Protein AF-A0A821J3P9-F1 (afdb_monomer)

Secondary structure (DSSP, 8-state):
-HHHHHHHHHHTTSSS-HHHHHHHHHHHHHHHHHHHIIIIIS-EE-S--SGGGEEEETTTTEEEE--GGG-EESS-SS----S---HHHHTT--GGGGG----

Structure (mmCIF, N/CA/C/O backbone):
data_AF-A0A821J3P9-F1
#
_entry.id   AF-A0A821J3P9-F1
#
loop_
_atom_site.group_PDB
_atom_site.id
_atom_site.type_symbol
_atom_site.label_atom_id
_atom_site.lab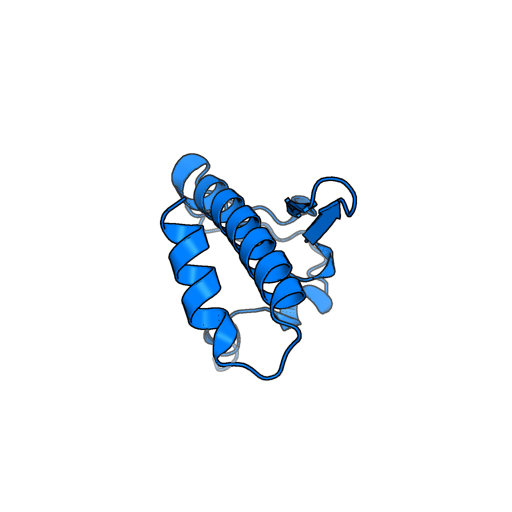el_alt_id
_atom_site.label_comp_id
_atom_site.label_asym_id
_atom_site.label_entity_id
_atom_site.label_seq_id
_atom_site.pdbx_PDB_ins_code
_atom_site.Cartn_x
_atom_site.Cartn_y
_atom_site.Cartn_z
_atom_site.occupancy
_atom_site.B_iso_or_equiv
_atom_site.auth_seq_id
_atom_site.auth_comp_id
_atom_site.auth_asym_id
_atom_site.auth_atom_id
_atom_site.pdbx_PDB_model_num
ATOM 1 N N . GLU A 1 1 ? 8.410 -18.368 -3.476 1.00 50.97 1 GLU A N 1
ATOM 2 C CA . GLU A 1 1 ? 8.652 -18.761 -4.883 1.00 50.97 1 GLU A CA 1
ATOM 3 C C . GLU A 1 1 ? 7.373 -19.110 -5.646 1.00 50.97 1 GLU A C 1
ATOM 5 O O . GLU A 1 1 ? 7.214 -18.630 -6.758 1.00 50.97 1 GLU A O 1
ATOM 10 N N . THR A 1 2 ? 6.415 -19.832 -5.054 1.00 66.50 2 THR A N 1
ATOM 11 C CA . THR A 1 2 ? 5.158 -20.261 -5.710 1.00 66.50 2 THR A CA 1
ATOM 12 C C . THR A 1 2 ? 4.342 -19.128 -6.352 1.00 66.50 2 THR A C 1
ATOM 14 O O . THR A 1 2 ? 3.978 -19.229 -7.516 1.00 66.50 2 THR A O 1
ATOM 17 N N . TYR A 1 3 ? 4.142 -18.008 -5.648 1.00 54.22 3 TYR A N 1
ATOM 18 C CA . TYR A 1 3 ? 3.376 -16.857 -6.157 1.00 54.22 3 TYR A CA 1
ATOM 19 C C . TYR A 1 3 ? 4.051 -16.144 -7.343 1.00 54.22 3 TYR A C 1
ATOM 21 O O . TYR A 1 3 ? 3.391 -15.677 -8.265 1.00 54.22 3 TYR A O 1
ATOM 29 N N . LEU A 1 4 ? 5.388 -16.094 -7.346 1.00 60.41 4 LEU A N 1
ATOM 30 C CA . LEU A 1 4 ? 6.147 -15.533 -8.467 1.00 60.41 4 LEU A CA 1
ATOM 31 C C . LEU A 1 4 ? 6.017 -16.406 -9.716 1.00 60.41 4 LEU A C 1
ATOM 33 O O . LEU A 1 4 ? 5.964 -15.878 -10.822 1.00 60.41 4 LEU A O 1
ATOM 37 N N . ASN A 1 5 ? 5.957 -17.726 -9.546 1.00 68.38 5 ASN A N 1
ATOM 38 C CA . ASN A 1 5 ? 5.770 -18.654 -10.659 1.00 68.38 5 ASN A CA 1
ATOM 39 C C . ASN A 1 5 ? 4.363 -18.535 -11.260 1.00 68.38 5 ASN A C 1
ATOM 41 O O . ASN A 1 5 ? 4.216 -18.548 -12.479 1.00 68.38 5 ASN A O 1
ATOM 45 N N . GLU A 1 6 ? 3.349 -18.347 -10.418 1.00 71.62 6 GLU A N 1
ATOM 46 C CA . GLU A 1 6 ? 1.963 -18.145 -10.846 1.00 71.62 6 GLU A CA 1
ATOM 47 C C . GLU A 1 6 ? 1.789 -16.820 -11.606 1.00 71.62 6 GLU A C 1
ATOM 49 O O . GLU A 1 6 ? 1.270 -16.809 -12.723 1.00 71.62 6 GLU A O 1
ATOM 54 N N . LEU A 1 7 ? 2.343 -15.721 -11.078 1.00 60.59 7 LEU A N 1
ATOM 55 C CA . LEU A 1 7 ? 2.371 -14.425 -11.764 1.00 60.59 7 LEU A CA 1
ATOM 56 C C . LEU A 1 7 ? 3.069 -14.497 -13.126 1.00 60.59 7 LEU A C 1
ATOM 58 O O . LEU A 1 7 ? 2.535 -13.999 -14.113 1.00 60.59 7 LEU A O 1
ATOM 62 N N . LYS A 1 8 ? 4.234 -15.152 -13.200 1.00 66.81 8 LYS A N 1
ATOM 63 C CA . LYS A 1 8 ? 4.961 -15.346 -14.464 1.00 66.81 8 LYS A CA 1
ATOM 64 C C . LYS A 1 8 ? 4.137 -16.115 -15.496 1.00 66.81 8 LYS A C 1
ATOM 66 O O . LYS A 1 8 ? 4.257 -15.822 -16.679 1.00 66.81 8 LYS A O 1
ATOM 71 N N . SER A 1 9 ? 3.318 -17.078 -15.067 1.00 67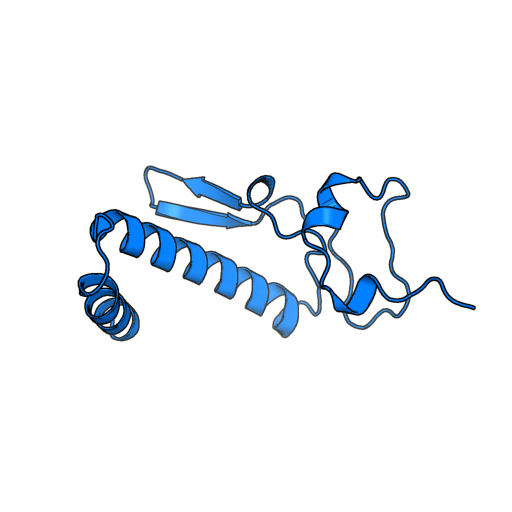.94 9 SER A N 1
ATOM 72 C CA . SER A 1 9 ? 2.475 -17.852 -15.984 1.00 67.94 9 SER A CA 1
ATOM 73 C C . SER A 1 9 ? 1.350 -17.007 -16.593 1.00 67.94 9 SER A C 1
ATOM 75 O O . SER A 1 9 ? 1.152 -17.059 -17.802 1.00 67.94 9 SER A O 1
ATOM 77 N N . ASN A 1 10 ? 0.710 -16.151 -15.789 1.00 63.44 10 ASN A N 1
ATOM 78 C CA . ASN A 1 10 ? -0.425 -15.320 -16.208 1.00 63.44 10 ASN A CA 1
ATOM 79 C C . ASN A 1 10 ? -0.011 -14.112 -17.068 1.00 63.44 10 ASN A C 1
ATOM 81 O O . ASN A 1 10 ? -0.789 -13.627 -17.883 1.00 63.44 10 ASN A O 1
ATOM 85 N N . ILE A 1 11 ? 1.215 -13.612 -16.897 1.00 65.06 11 ILE A N 1
ATOM 86 C CA . ILE A 1 11 ? 1.735 -12.452 -17.640 1.00 65.06 11 ILE A CA 1
ATOM 87 C C . ILE A 1 11 ? 1.987 -12.776 -19.124 1.00 65.06 11 ILE A C 1
ATOM 89 O O . ILE A 1 11 ? 1.791 -11.910 -19.976 1.00 65.06 11 ILE A O 1
ATOM 93 N N . ASN A 1 12 ? 2.342 -14.026 -19.444 1.00 59.97 12 ASN A N 1
ATOM 94 C CA . ASN A 1 12 ? 2.692 -14.458 -20.803 1.00 59.97 12 ASN A CA 1
ATOM 95 C C . ASN A 1 12 ? 1.547 -14.341 -21.830 1.00 59.97 12 ASN A C 1
ATOM 97 O O . ASN A 1 12 ? 1.806 -14.467 -23.025 1.00 59.97 12 ASN A O 1
ATOM 101 N N . GLU A 1 13 ? 0.305 -14.105 -21.399 1.00 62.53 13 GLU A N 1
ATOM 102 C CA . GLU A 1 13 ? -0.860 -13.979 -22.285 1.00 62.53 13 GLU A CA 1
ATOM 103 C C . GLU A 1 13 ? -1.110 -12.547 -22.803 1.00 62.53 13 GLU A C 1
ATOM 105 O O . GLU A 1 13 ? -2.003 -12.335 -23.623 1.00 62.53 13 GLU A O 1
ATOM 110 N N . THR A 1 14 ? -0.337 -11.545 -22.369 1.00 56.50 14 THR A N 1
ATOM 111 C CA . THR A 1 14 ? -0.594 -10.129 -22.701 1.00 56.50 14 THR A CA 1
ATOM 112 C C . THR A 1 14 ? 0.515 -9.500 -23.554 1.00 56.50 14 THR A C 1
ATOM 114 O O . THR A 1 14 ? 1.692 -9.713 -23.312 1.00 56.50 14 THR A O 1
ATOM 117 N N . ASN A 1 15 ? 0.153 -8.677 -24.551 1.00 57.72 15 ASN A N 1
ATOM 118 C CA . ASN A 1 15 ? 1.074 -8.024 -25.511 1.00 57.72 15 ASN A CA 1
ATOM 119 C C . ASN A 1 15 ? 1.977 -6.910 -24.917 1.00 57.72 15 ASN A C 1
ATOM 121 O O . ASN A 1 15 ? 2.557 -6.120 -25.664 1.00 57.72 15 ASN A O 1
ATOM 125 N N . PHE A 1 16 ? 2.071 -6.791 -23.593 1.00 60.78 16 PHE A N 1
ATOM 126 C CA . PHE A 1 16 ? 3.024 -5.892 -22.939 1.00 60.78 16 PHE A CA 1
ATOM 127 C C . PHE A 1 16 ? 4.350 -6.632 -22.742 1.00 60.78 16 PHE A C 1
ATOM 129 O O . PHE A 1 16 ? 4.358 -7.847 -22.591 1.00 60.78 16 PHE A O 1
ATOM 136 N N . ASN A 1 17 ? 5.483 -5.923 -22.713 1.00 67.81 17 ASN A N 1
ATOM 137 C CA . ASN A 1 17 ? 6.764 -6.557 -22.388 1.00 67.81 17 ASN A CA 1
ATOM 138 C C . ASN A 1 17 ? 6.654 -7.256 -21.020 1.00 67.81 17 ASN A C 1
ATOM 140 O O . ASN A 1 17 ? 6.532 -6.588 -19.991 1.00 67.81 17 ASN A O 1
ATOM 144 N N . ASN A 1 18 ? 6.690 -8.593 -21.025 1.00 70.88 18 ASN A N 1
ATOM 145 C CA . ASN A 1 18 ? 6.412 -9.451 -19.866 1.00 70.88 18 ASN A CA 1
ATOM 146 C C . ASN A 1 18 ? 7.267 -9.112 -18.630 1.00 70.88 18 ASN A C 1
ATOM 148 O O . ASN A 1 18 ? 6.826 -9.292 -17.496 1.00 70.88 18 ASN A O 1
ATOM 152 N N . GLU A 1 19 ? 8.471 -8.576 -18.833 1.00 76.06 19 GLU A N 1
ATOM 153 C CA . GLU A 1 19 ? 9.368 -8.154 -17.752 1.00 76.06 19 GLU A CA 1
ATOM 154 C C . GLU A 1 19 ? 8.808 -6.965 -16.957 1.00 76.06 19 GLU A C 1
ATOM 156 O O . GLU A 1 19 ? 8.763 -7.017 -15.729 1.00 76.06 19 GLU A O 1
ATOM 161 N N . HIS A 1 20 ? 8.266 -5.946 -17.631 1.00 81.00 20 HIS A N 1
ATOM 162 C CA . HIS A 1 20 ? 7.690 -4.778 -16.956 1.00 81.00 20 HIS A CA 1
ATOM 163 C C . HIS A 1 20 ? 6.429 -5.121 -16.165 1.00 81.00 20 HIS A C 1
ATOM 165 O O . HIS A 1 20 ? 6.197 -4.580 -15.085 1.00 81.00 20 HIS A O 1
ATOM 171 N N . LEU A 1 21 ? 5.610 -6.046 -16.669 1.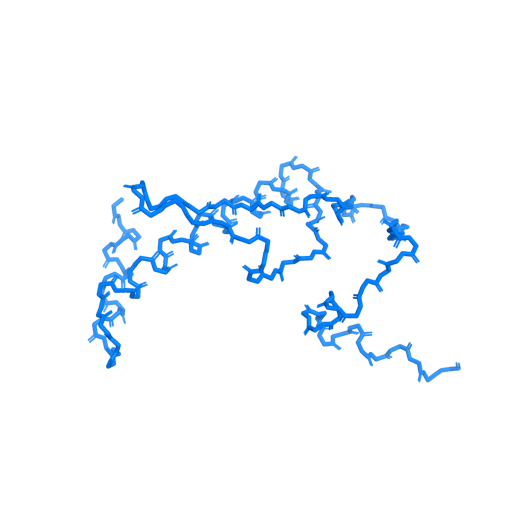00 84.75 21 LEU A N 1
ATOM 172 C CA . LEU A 1 21 ? 4.443 -6.514 -15.925 1.00 84.75 21 LEU A CA 1
ATOM 173 C C . LEU A 1 21 ? 4.842 -7.246 -14.644 1.00 84.75 21 LEU A C 1
ATOM 175 O O . LEU A 1 21 ? 4.172 -7.094 -13.622 1.00 84.75 21 LEU A O 1
ATOM 179 N N . LEU A 1 22 ? 5.941 -8.000 -14.677 1.00 85.12 22 LEU A N 1
ATOM 180 C CA . LEU A 1 22 ? 6.447 -8.693 -13.498 1.00 85.12 22 LEU A CA 1
ATOM 181 C C . LEU A 1 22 ? 6.970 -7.703 -12.450 1.00 85.12 22 LEU A C 1
ATOM 183 O O . LEU A 1 22 ? 6.679 -7.866 -11.265 1.00 85.12 22 LEU A O 1
ATOM 187 N N . GLU A 1 23 ? 7.680 -6.658 -12.878 1.00 87.19 23 GLU A N 1
ATOM 188 C CA . GLU A 1 23 ? 8.142 -5.569 -12.006 1.00 87.19 23 GLU A CA 1
ATOM 189 C C . GLU A 1 23 ? 6.968 -4.841 -11.339 1.00 87.19 23 GLU A C 1
ATOM 191 O O . GLU A 1 23 ? 6.981 -4.607 -10.128 1.00 87.19 23 GLU A O 1
ATOM 196 N N . ILE A 1 24 ? 5.918 -4.535 -12.108 1.00 89.81 24 ILE A N 1
ATOM 197 C CA . ILE A 1 24 ? 4.700 -3.900 -11.591 1.00 89.81 24 ILE A CA 1
ATOM 198 C C . ILE A 1 24 ? 3.985 -4.830 -10.608 1.00 89.81 24 ILE A C 1
ATOM 200 O O . ILE A 1 24 ? 3.604 -4.395 -9.523 1.00 89.81 24 ILE A O 1
ATOM 204 N N . ALA A 1 25 ? 3.815 -6.110 -10.945 1.00 91.31 25 ALA A N 1
ATOM 205 C CA . ALA A 1 25 ? 3.162 -7.078 -10.068 1.00 91.31 25 ALA A CA 1
ATOM 206 C C . ALA A 1 25 ? 3.924 -7.255 -8.743 1.00 91.31 25 ALA A C 1
ATOM 208 O O . ALA A 1 25 ? 3.309 -7.303 -7.675 1.00 91.31 25 ALA A O 1
ATOM 209 N N . TRP A 1 26 ? 5.258 -7.290 -8.800 1.00 90.75 26 TRP A N 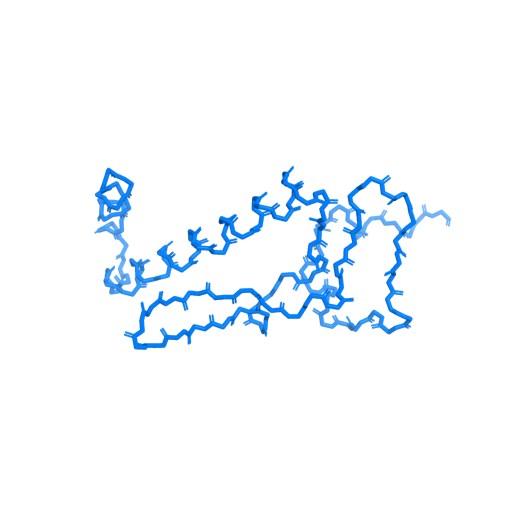1
ATOM 210 C CA . TRP A 1 26 ? 6.120 -7.310 -7.618 1.00 90.75 26 TRP A CA 1
ATOM 211 C C . TRP A 1 26 ? 5.932 -6.060 -6.756 1.00 90.75 26 TRP A C 1
ATOM 213 O O . TRP A 1 26 ? 5.754 -6.150 -5.539 1.00 90.75 26 TRP A O 1
ATOM 223 N N . GLY A 1 27 ? 5.919 -4.890 -7.387 1.00 94.88 27 GLY A N 1
ATOM 224 C CA . GLY A 1 27 ? 5.669 -3.618 -6.727 1.00 94.88 27 GLY A CA 1
ATOM 225 C C . GLY A 1 27 ? 4.315 -3.549 -6.030 1.00 94.88 27 GLY A C 1
ATOM 226 O O . GLY A 1 27 ? 4.233 -3.247 -4.839 1.00 94.88 27 GLY A O 1
ATOM 227 N N . LEU A 1 28 ? 3.248 -3.910 -6.743 1.00 95.31 28 LEU A N 1
ATOM 228 C CA . LEU A 1 28 ? 1.891 -3.959 -6.201 1.00 95.31 28 LEU A CA 1
ATOM 229 C C . LEU A 1 28 ? 1.789 -4.921 -5.019 1.00 95.31 28 LEU A C 1
ATOM 231 O O . LEU A 1 28 ? 1.159 -4.584 -4.021 1.00 95.31 28 LEU A O 1
ATOM 235 N N . GLN A 1 29 ? 2.460 -6.074 -5.076 1.00 95.56 29 GLN A N 1
ATOM 236 C CA . GLN A 1 29 ? 2.499 -7.001 -3.948 1.00 95.56 29 GLN A CA 1
ATOM 237 C C . GLN A 1 29 ? 3.107 -6.355 -2.695 1.00 95.56 29 GLN A C 1
ATOM 239 O O . GLN A 1 29 ? 2.589 -6.555 -1.594 1.00 95.56 29 GLN A O 1
ATOM 244 N N . GLN A 1 30 ? 4.186 -5.582 -2.834 1.00 96.69 30 GLN A N 1
ATOM 245 C CA . GLN A 1 30 ? 4.797 -4.873 -1.706 1.00 96.69 30 GLN A CA 1
ATOM 246 C C . GLN A 1 30 ? 3.845 -3.823 -1.122 1.00 96.69 30 GLN A C 1
ATOM 248 O O . GLN A 1 30 ? 3.659 -3.782 0.094 1.00 96.69 30 GLN A O 1
ATOM 253 N N . ILE A 1 31 ? 3.170 -3.041 -1.971 1.00 97.44 31 ILE A N 1
ATOM 254 C CA . ILE A 1 31 ? 2.182 -2.052 -1.519 1.00 97.44 31 ILE A CA 1
ATOM 255 C C . ILE A 1 31 ? 0.996 -2.729 -0.822 1.00 97.44 31 ILE A C 1
ATOM 257 O O . ILE A 1 31 ? 0.598 -2.289 0.254 1.00 97.44 31 ILE A O 1
ATOM 261 N N . CYS A 1 32 ? 0.480 -3.841 -1.354 1.00 96.81 32 CYS A N 1
ATOM 262 C CA . CYS A 1 32 ? -0.574 -4.617 -0.699 1.00 96.81 32 CYS A CA 1
ATOM 263 C C . CYS A 1 32 ? -0.150 -5.106 0.689 1.00 96.81 32 CYS A C 1
ATOM 265 O O . CYS A 1 32 ? -0.938 -4.997 1.619 1.00 96.81 32 CYS A O 1
ATOM 267 N N . ARG A 1 33 ? 1.093 -5.575 0.865 1.00 97.25 33 ARG A N 1
ATOM 268 C CA . ARG A 1 33 ? 1.601 -5.984 2.188 1.00 97.25 33 ARG A CA 1
ATOM 269 C C . ARG A 1 33 ? 1.622 -4.827 3.183 1.00 97.25 33 ARG A C 1
ATOM 271 O O . ARG A 1 33 ? 1.228 -5.0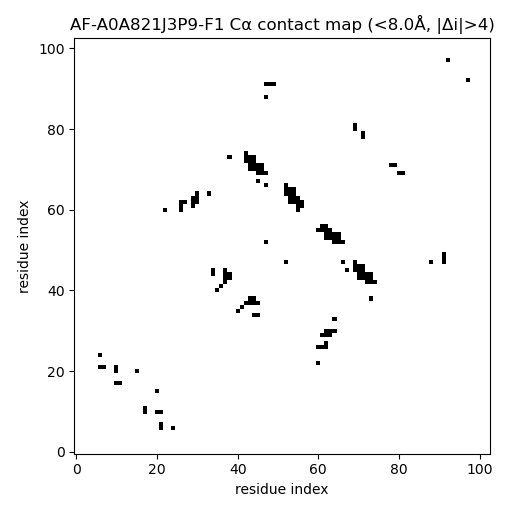17 4.329 1.00 97.25 33 ARG A O 1
ATOM 278 N N . VAL A 1 34 ? 2.048 -3.638 2.753 1.00 97.25 34 VAL A N 1
ATOM 279 C CA . VAL A 1 34 ? 2.017 -2.439 3.607 1.00 97.25 34 VAL A CA 1
ATOM 280 C C . VAL A 1 34 ? 0.579 -2.074 3.981 1.00 97.25 34 VAL A C 1
ATOM 282 O O . VAL A 1 34 ? 0.312 -1.755 5.135 1.00 97.25 34 VAL A O 1
ATOM 285 N N . LEU A 1 35 ? -0.361 -2.156 3.036 1.00 95.62 35 LEU A N 1
ATOM 286 C CA . LEU A 1 35 ? -1.777 -1.890 3.301 1.00 95.62 35 LEU A CA 1
ATOM 287 C C . LEU A 1 35 ? -2.397 -2.910 4.257 1.00 95.62 35 LEU A C 1
ATOM 289 O O . LEU A 1 35 ? -3.119 -2.511 5.164 1.00 95.62 35 LEU A O 1
ATOM 293 N N . THR A 1 36 ? -2.087 -4.198 4.096 1.00 96.69 36 THR A N 1
ATOM 294 C CA . THR A 1 36 ? -2.494 -5.252 5.033 1.00 96.69 36 THR A CA 1
ATOM 295 C C . THR A 1 36 ? -1.968 -4.958 6.432 1.00 96.69 36 THR A C 1
ATOM 297 O O . THR A 1 36 ? -2.750 -4.950 7.372 1.00 96.69 36 THR A O 1
ATOM 300 N N . PHE A 1 37 ? -0.684 -4.620 6.574 1.00 97.06 37 PHE A N 1
ATOM 301 C CA . PHE A 1 37 ? -0.110 -4.232 7.864 1.00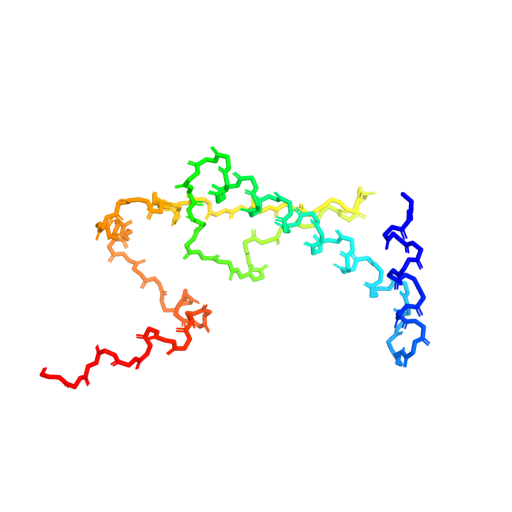 97.06 37 PHE A CA 1
ATOM 302 C C . PHE A 1 37 ? -0.842 -3.028 8.484 1.00 97.06 37 PHE A C 1
ATOM 304 O O . PHE A 1 37 ? -1.244 -3.067 9.645 1.00 97.06 37 PHE A O 1
ATOM 311 N N . LEU A 1 38 ? -1.086 -1.965 7.708 1.00 95.62 38 LEU A N 1
ATOM 312 C CA . LEU A 1 38 ? -1.816 -0.793 8.204 1.00 95.62 38 LEU A CA 1
ATOM 313 C C . LEU A 1 38 ? -3.234 -1.154 8.665 1.00 95.62 38 LEU A C 1
ATOM 315 O O . LEU A 1 38 ? -3.631 -0.788 9.771 1.00 95.62 38 LEU A O 1
ATOM 319 N N . HIS A 1 39 ? -3.987 -1.886 7.845 1.00 93.88 39 HIS A N 1
ATOM 320 C CA . HIS A 1 39 ? -5.385 -2.207 8.121 1.00 93.88 39 HIS A CA 1
ATOM 321 C C . HIS A 1 39 ? -5.538 -3.226 9.254 1.00 93.88 39 HIS A C 1
ATOM 323 O O . HIS A 1 39 ? -6.348 -3.029 10.164 1.00 93.88 39 HIS A O 1
ATOM 329 N N . ASP A 1 40 ? -4.763 -4.305 9.213 1.00 95.88 40 ASP A N 1
ATOM 330 C CA . ASP A 1 40 ? -4.966 -5.459 10.078 1.00 95.88 40 ASP A CA 1
ATOM 331 C C . ASP A 1 40 ? -4.173 -5.335 11.375 1.00 95.88 40 ASP A C 1
ATOM 333 O O . ASP A 1 40 ? -4.750 -5.560 12.443 1.00 95.88 40 ASP A O 1
ATOM 337 N N . ASP A 1 41 ? -2.913 -4.904 11.308 1.00 96.44 41 ASP A N 1
ATOM 338 C CA . ASP A 1 41 ? -2.044 -4.822 12.484 1.00 96.44 41 ASP A CA 1
ATOM 339 C C . ASP A 1 41 ? -2.164 -3.465 13.185 1.00 96.44 41 ASP A C 1
ATOM 341 O O . ASP A 1 41 ? -2.250 -3.406 14.4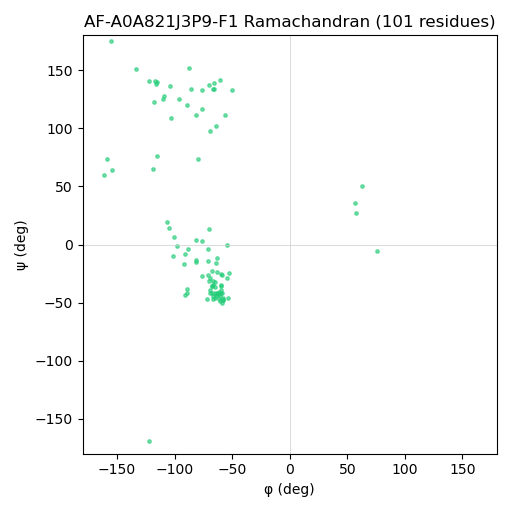12 1.00 96.44 41 ASP A O 1
ATOM 345 N N . CYS A 1 42 ? -2.221 -2.362 12.430 1.00 94.75 42 CYS A N 1
ATOM 346 C CA . CYS A 1 42 ? -2.304 -1.019 13.016 1.00 94.75 42 CYS A CA 1
ATOM 347 C C . CYS A 1 42 ? -3.735 -0.498 13.206 1.00 94.75 42 CYS A C 1
ATOM 349 O O . CYS A 1 42 ? -3.925 0.460 13.952 1.00 94.75 42 CYS A O 1
ATOM 351 N N . LYS A 1 43 ? -4.741 -1.097 12.553 1.00 93.94 43 LYS A N 1
ATOM 352 C CA . LYS A 1 43 ? -6.124 -0.573 12.494 1.00 93.94 43 LYS A CA 1
ATOM 353 C C . LYS A 1 43 ? -6.202 0.854 11.932 1.00 93.94 43 LYS A C 1
ATOM 355 O O . LYS A 1 43 ? -7.038 1.657 12.348 1.00 93.94 43 LYS A O 1
ATOM 360 N N . LEU A 1 44 ? -5.341 1.155 10.964 1.00 92.75 44 LEU A N 1
ATOM 361 C CA . LEU A 1 44 ? -5.198 2.453 10.311 1.00 92.75 44 LEU A CA 1
ATOM 362 C C . LEU A 1 44 ? -5.528 2.348 8.820 1.00 92.75 44 LEU A C 1
ATOM 364 O O . LEU A 1 44 ? -5.119 1.401 8.165 1.00 92.75 44 LEU A O 1
ATOM 368 N N . SER A 1 45 ? -6.204 3.346 8.261 1.00 90.06 45 SER A N 1
ATOM 369 C CA . SER A 1 45 ? -6.419 3.533 6.824 1.00 90.06 45 SER A CA 1
ATOM 370 C C . SER A 1 45 ? -5.502 4.635 6.307 1.00 90.06 45 SER A C 1
ATOM 372 O O . SER A 1 45 ? -5.404 5.681 6.936 1.00 90.06 45 SER A O 1
ATOM 374 N N . HIS A 1 46 ? -4.860 4.442 5.151 1.00 90.38 46 HIS A N 1
ATOM 375 C CA . HIS A 1 46 ? -3.943 5.435 4.565 1.00 90.38 46 HIS A CA 1
ATOM 376 C C . HIS A 1 46 ? -4.632 6.732 4.107 1.00 90.38 46 HIS A C 1
ATOM 378 O O . HIS A 1 46 ? -4.014 7.791 4.071 1.00 90.38 46 HIS A O 1
ATOM 384 N N . GLY A 1 47 ? -5.893 6.650 3.671 1.00 85.38 47 GLY A N 1
ATOM 385 C CA . GLY A 1 47 ? -6.704 7.822 3.317 1.00 85.38 47 GLY A CA 1
ATOM 386 C C . GLY A 1 47 ? -6.400 8.525 1.981 1.00 85.38 47 GLY A C 1
ATOM 387 O O . GLY A 1 47 ? -7.156 9.418 1.608 1.00 85.38 47 GLY A O 1
ATOM 388 N N . ASN A 1 48 ? -5.352 8.140 1.235 1.00 86.06 48 ASN A N 1
ATOM 389 C CA . ASN A 1 48 ? -4.982 8.783 -0.042 1.00 86.06 48 ASN A CA 1
ATOM 390 C C . ASN A 1 48 ? -4.058 7.920 -0.932 1.00 86.06 48 ASN A C 1
ATOM 392 O O . ASN A 1 48 ? -2.934 8.312 -1.234 1.00 86.06 48 ASN A O 1
ATOM 396 N N . ILE A 1 49 ? -4.495 6.725 -1.337 1.00 89.25 49 ILE A N 1
ATOM 397 C CA . ILE A 1 49 ? -3.685 5.875 -2.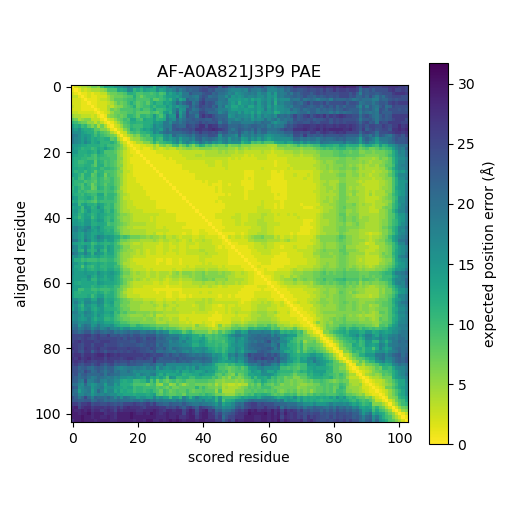226 1.00 89.25 49 ILE A CA 1
ATOM 398 C C . ILE A 1 49 ? -3.749 6.396 -3.659 1.00 89.25 49 ILE A C 1
ATOM 400 O O . ILE A 1 49 ? -4.812 6.404 -4.277 1.00 89.25 49 ILE A O 1
ATOM 404 N N . ASN A 1 50 ? -2.602 6.817 -4.193 1.00 88.38 50 ASN A N 1
ATOM 405 C CA . ASN A 1 50 ? -2.456 7.227 -5.585 1.00 88.38 50 ASN A CA 1
ATOM 406 C C . ASN A 1 50 ? -1.001 7.071 -6.068 1.00 88.38 50 ASN A C 1
ATOM 408 O O . ASN A 1 50 ? -0.099 6.739 -5.304 1.00 88.38 50 ASN A O 1
ATOM 412 N N . THR A 1 51 ? -0.751 7.325 -7.353 1.00 89.88 51 THR A N 1
ATOM 413 C CA . THR A 1 51 ? 0.590 7.187 -7.949 1.00 89.88 51 THR A CA 1
ATOM 414 C C . THR A 1 51 ? 1.637 8.138 -7.364 1.00 89.88 51 THR A C 1
ATOM 416 O O . THR A 1 51 ? 2.817 7.830 -7.433 1.00 89.88 51 THR A O 1
ATOM 419 N N . ASN A 1 52 ? 1.239 9.272 -6.779 1.00 89.06 52 ASN A N 1
ATOM 420 C CA . ASN A 1 52 ? 2.167 10.226 -6.159 1.00 89.06 52 ASN A CA 1
ATOM 421 C C . ASN A 1 52 ? 2.576 9.815 -4.735 1.00 89.06 52 ASN A C 1
ATOM 423 O O . ASN A 1 52 ? 3.507 10.397 -4.186 1.00 89.06 52 ASN A O 1
ATOM 427 N N . THR A 1 53 ? 1.886 8.847 -4.120 1.00 91.94 53 THR A N 1
ATOM 428 C CA . THR A 1 53 ? 2.207 8.347 -2.772 1.00 91.94 53 THR A CA 1
ATOM 429 C C . THR A 1 53 ? 3.040 7.068 -2.799 1.00 91.94 53 THR A C 1
ATOM 431 O O . THR A 1 53 ? 3.393 6.549 -1.741 1.00 91.94 53 THR A O 1
ATOM 434 N N . ILE A 1 54 ? 3.355 6.550 -3.988 1.00 94.94 54 ILE A N 1
ATOM 435 C CA . ILE A 1 54 ? 4.135 5.330 -4.190 1.00 94.94 54 ILE A CA 1
ATOM 436 C C . ILE A 1 54 ? 5.494 5.707 -4.775 1.00 94.94 54 ILE A C 1
ATOM 438 O O . ILE A 1 54 ? 5.579 6.357 -5.814 1.00 94.94 54 ILE A O 1
ATOM 442 N N . PHE A 1 55 ? 6.557 5.265 -4.113 1.00 95.25 55 PHE A N 1
ATOM 443 C CA . PHE A 1 55 ? 7.937 5.517 -4.514 1.00 95.25 55 PHE A CA 1
ATOM 444 C C . PHE A 1 55 ? 8.618 4.202 -4.869 1.00 95.25 55 PHE A C 1
ATOM 446 O O . PHE A 1 55 ? 8.452 3.211 -4.159 1.00 95.25 55 PHE A O 1
ATOM 453 N N . VAL A 1 56 ? 9.401 4.211 -5.945 1.00 95.00 56 VAL A N 1
ATOM 454 C CA . VAL A 1 56 ? 10.112 3.033 -6.447 1.00 95.00 56 VAL A CA 1
ATOM 455 C C . VAL A 1 56 ? 11.610 3.294 -6.387 1.00 95.00 56 VAL A C 1
ATOM 457 O O . VAL A 1 56 ? 12.094 4.257 -6.985 1.00 95.00 56 VAL A O 1
ATOM 460 N N . ASP A 1 57 ? 12.347 2.440 -5.680 1.00 93.44 57 ASP A N 1
ATOM 461 C CA . ASP A 1 57 ? 13.803 2.390 -5.793 1.00 93.44 57 ASP A CA 1
ATOM 462 C C . ASP A 1 57 ? 14.167 1.557 -7.026 1.00 93.44 57 ASP A C 1
ATOM 464 O O . ASP A 1 57 ? 13.956 0.347 -7.063 1.00 93.44 57 ASP A O 1
ATOM 468 N N . THR A 1 58 ? 14.710 2.204 -8.055 1.00 85.88 58 THR A N 1
ATOM 469 C CA . THR A 1 58 ? 15.054 1.544 -9.322 1.00 85.88 58 THR A CA 1
ATOM 470 C C . THR A 1 58 ? 16.258 0.611 -9.219 1.00 85.88 58 THR A C 1
ATOM 472 O O . THR A 1 58 ? 16.479 -0.184 -10.128 1.00 85.88 58 THR A O 1
ATOM 475 N N . LYS A 1 59 ? 17.050 0.688 -8.141 1.00 86.88 59 LYS A N 1
ATOM 476 C CA . LYS A 1 59 ? 18.209 -0.190 -7.929 1.00 86.88 59 LYS A CA 1
ATOM 477 C C . LYS A 1 59 ? 17.833 -1.469 -7.197 1.00 86.88 59 LYS A C 1
ATOM 479 O O . LYS A 1 59 ? 18.396 -2.514 -7.507 1.00 86.88 59 LYS A O 1
ATOM 484 N N . SER A 1 60 ? 16.930 -1.385 -6.220 1.00 86.19 60 SER A N 1
ATOM 485 C CA . SER A 1 60 ? 16.495 -2.544 -5.430 1.00 86.19 60 SER A CA 1
ATOM 486 C C . SER A 1 60 ? 15.136 -3.111 -5.847 1.00 86.19 60 SER A C 1
ATOM 488 O O . SER A 1 60 ? 14.769 -4.191 -5.394 1.00 86.19 60 SER A O 1
ATOM 490 N N . CYS A 1 61 ? 14.399 -2.418 -6.720 1.00 86.50 61 CYS A N 1
ATOM 491 C CA . CYS A 1 61 ? 13.017 -2.735 -7.090 1.00 86.50 61 CYS A CA 1
ATOM 492 C C . CYS A 1 61 ? 12.055 -2.769 -5.886 1.00 86.50 61 CYS A C 1
ATOM 494 O O . CYS A 1 61 ? 11.017 -3.443 -5.914 1.00 86.50 61 CYS A O 1
ATOM 496 N N . ASP A 1 62 ? 12.370 -2.015 -4.831 1.00 92.69 62 ASP A N 1
ATOM 497 C CA . ASP A 1 62 ? 11.509 -1.879 -3.660 1.00 92.69 62 ASP A CA 1
ATOM 498 C C . ASP A 1 62 ? 10.482 -0.771 -3.874 1.00 92.69 62 ASP A C 1
ATOM 500 O O . ASP A 1 62 ? 10.810 0.339 -4.304 1.00 92.69 62 ASP A O 1
ATOM 504 N N . TRP A 1 63 ? 9.229 -1.067 -3.534 1.00 96.81 63 TRP A N 1
ATOM 505 C CA . TRP A 1 63 ? 8.125 -0.117 -3.619 1.00 96.81 63 TRP A CA 1
ATOM 506 C C . TRP A 1 63 ? 7.702 0.291 -2.214 1.00 96.81 63 TRP A C 1
ATOM 508 O O . TRP A 1 63 ? 7.443 -0.554 -1.356 1.00 96.81 63 TRP A O 1
ATOM 518 N N . LYS A 1 64 ? 7.633 1.598 -1.970 1.00 95.62 64 LYS A N 1
ATOM 519 C CA . LYS A 1 64 ? 7.352 2.178 -0.655 1.00 95.62 64 LYS A CA 1
ATOM 520 C C . LYS A 1 64 ? 6.127 3.072 -0.716 1.00 95.62 64 LYS A C 1
ATOM 522 O O . LYS A 1 64 ? 5.952 3.831 -1.667 1.00 95.62 64 LYS A O 1
ATOM 527 N N . LEU A 1 65 ? 5.314 3.001 0.331 1.00 95.94 65 LEU A N 1
ATOM 528 C CA . LEU A 1 65 ? 4.154 3.861 0.523 1.00 95.94 65 LEU A CA 1
ATOM 529 C C . LEU A 1 65 ? 4.533 5.043 1.428 1.00 95.94 65 LEU A C 1
ATOM 531 O O . LEU A 1 65 ? 5.059 4.835 2.520 1.00 95.94 65 LEU A O 1
ATOM 535 N N . GLY A 1 66 ? 4.305 6.270 0.963 1.00 92.25 66 GLY A N 1
ATOM 536 C CA . GLY A 1 66 ? 4.539 7.516 1.706 1.00 92.25 66 GLY A CA 1
ATOM 537 C C . GLY A 1 66 ? 3.270 8.363 1.829 1.00 92.25 66 GLY A C 1
ATOM 538 O O . GLY A 1 66 ? 2.199 7.903 1.471 1.00 92.25 66 GLY A O 1
ATOM 539 N N . CYS A 1 67 ? 3.389 9.622 2.276 1.00 88.69 67 CYS A N 1
ATOM 540 C CA . CYS A 1 67 ? 2.243 10.536 2.469 1.00 88.69 67 CYS A CA 1
ATOM 541 C C . CYS A 1 67 ? 1.243 10.026 3.533 1.00 88.69 67 CYS A C 1
ATOM 543 O O . CYS A 1 67 ? 0.031 9.961 3.329 1.00 88.69 67 CYS A O 1
ATOM 545 N N . LEU A 1 68 ? 1.781 9.672 4.706 1.00 87.94 68 LEU A N 1
ATOM 546 C CA . LEU A 1 68 ? 1.010 9.169 5.849 1.00 87.94 68 LEU A CA 1
ATOM 547 C C . LEU A 1 68 ? 0.253 10.272 6.617 1.00 87.94 68 LEU A C 1
ATOM 549 O O . LEU A 1 68 ? -0.400 9.985 7.614 1.00 87.94 68 LEU A O 1
ATOM 553 N N . GLU A 1 69 ? 0.308 11.532 6.174 1.00 85.25 69 GLU A N 1
ATOM 554 C CA . GLU A 1 69 ? -0.414 12.650 6.805 1.00 85.25 69 GLU A CA 1
ATOM 555 C C . GLU A 1 69 ? -1.948 12.530 6.743 1.00 85.25 69 GLU A C 1
ATOM 557 O O . GLU A 1 69 ? -2.648 13.227 7.474 1.00 85.25 69 GLU A O 1
ATOM 562 N N . PHE A 1 70 ? -2.472 11.652 5.882 1.00 81.38 70 PHE A N 1
ATOM 563 C CA . PHE A 1 70 ? -3.904 11.366 5.746 1.00 81.38 70 PHE A CA 1
ATOM 564 C C . PHE A 1 70 ? -4.332 10.080 6.461 1.00 81.38 70 PHE A C 1
ATOM 566 O O . PHE A 1 70 ? -5.477 9.651 6.307 1.00 81.38 70 PHE A O 1
ATOM 573 N N . VAL A 1 71 ? -3.428 9.456 7.221 1.00 88.38 71 VAL A N 1
ATOM 574 C CA . VAL A 1 71 ? -3.718 8.215 7.934 1.00 88.38 71 VAL A CA 1
ATOM 575 C C . VAL A 1 71 ? -4.755 8.456 9.031 1.00 88.38 71 VAL A C 1
ATOM 577 O O . VAL A 1 71 ? -4.644 9.400 9.809 1.00 88.38 71 VAL A O 1
ATOM 580 N N . GLN A 1 72 ? -5.758 7.584 9.104 1.00 87.12 72 GLN A N 1
ATOM 581 C CA . GLN A 1 72 ? -6.857 7.664 10.069 1.00 87.12 72 GLN A CA 1
ATOM 582 C C . GLN A 1 72 ? -7.122 6.310 10.718 1.00 87.12 72 GLN A C 1
ATOM 584 O O . GLN A 1 72 ? -6.920 5.271 10.094 1.00 87.12 72 GLN A O 1
ATOM 589 N N . SER A 1 73 ? -7.613 6.312 11.956 1.00 89.44 73 SER A N 1
ATOM 590 C CA . SER A 1 73 ? -8.096 5.094 12.609 1.00 89.44 73 SER A CA 1
ATOM 591 C C . SER A 1 73 ? -9.334 4.556 11.893 1.00 89.44 73 SER A C 1
ATOM 593 O O . SER A 1 73 ? -10.260 5.301 11.587 1.00 89.44 73 SER A O 1
ATOM 595 N N . ILE A 1 74 ? -9.367 3.247 11.637 1.00 87.31 74 ILE A N 1
ATOM 596 C CA . ILE A 1 74 ? -10.522 2.575 11.015 1.00 87.31 74 ILE A CA 1
ATOM 597 C C . ILE A 1 74 ? -11.708 2.507 11.989 1.00 87.31 74 ILE A C 1
ATOM 599 O O . ILE A 1 74 ? -12.860 2.464 11.566 1.00 87.31 74 ILE A O 1
ATOM 603 N N . ASN A 1 75 ? -11.431 2.512 13.294 1.00 83.56 75 ASN A N 1
ATOM 604 C CA . ASN A 1 75 ? -12.446 2.358 14.336 1.00 83.56 75 ASN A CA 1
ATOM 605 C C . ASN A 1 75 ? -13.024 3.697 14.816 1.00 83.56 75 ASN A C 1
ATOM 607 O O . ASN A 1 75 ? -13.972 3.711 15.602 1.00 83.56 75 ASN A O 1
ATOM 611 N N . GLU A 1 76 ? -12.450 4.820 14.389 1.00 74.12 76 GLU A N 1
ATOM 612 C CA . GLU A 1 76 ? -12.942 6.142 14.753 1.00 74.12 76 GLU A CA 1
ATOM 613 C C . GLU A 1 76 ? -13.986 6.604 13.734 1.00 74.12 76 GLU A C 1
ATOM 615 O O . GLU A 1 76 ? -13.711 6.770 12.550 1.00 74.12 76 GLU A O 1
ATOM 620 N N . ASN A 1 77 ? -15.205 6.862 14.212 1.00 62.56 77 ASN A N 1
ATOM 621 C CA . ASN A 1 77 ? -16.297 7.388 13.384 1.00 62.56 77 ASN A CA 1
ATOM 622 C C . ASN A 1 77 ? -16.088 8.856 12.963 1.00 62.56 77 ASN A C 1
ATOM 624 O O . ASN A 1 77 ? -16.912 9.411 12.235 1.00 62.56 77 ASN A O 1
ATOM 628 N N . GLN A 1 78 ? -15.023 9.510 13.437 1.00 63.28 78 GLN A N 1
ATOM 629 C CA . GLN A 1 78 ? -14.685 10.879 13.074 1.00 63.28 78 GLN A CA 1
ATOM 630 C C . GLN A 1 78 ? -13.542 10.884 12.066 1.00 63.28 78 GLN A C 1
ATOM 632 O O . GLN A 1 78 ? -12.387 10.604 12.371 1.00 63.28 78 GLN A O 1
ATOM 637 N N . ILE A 1 79 ? -13.893 11.243 10.837 1.00 64.75 79 ILE A N 1
ATOM 638 C CA . ILE A 1 79 ? -12.947 11.481 9.757 1.00 64.75 79 ILE A CA 1
ATOM 639 C C . ILE A 1 79 ? -12.162 12.763 10.094 1.00 64.75 79 ILE A C 1
ATOM 641 O O . ILE A 1 79 ? -12.628 13.881 9.868 1.00 64.75 79 ILE A O 1
ATOM 645 N N . HIS A 1 80 ? -10.965 12.611 10.661 1.00 62.38 80 HIS A N 1
ATOM 646 C CA . HIS A 1 80 ? -10.035 13.716 10.904 1.00 62.38 80 HIS A CA 1
ATOM 647 C C . HIS A 1 80 ? -9.299 14.058 9.609 1.00 62.38 80 HIS A C 1
ATOM 649 O O . HIS A 1 80 ? -8.138 13.701 9.405 1.00 62.38 80 HIS A O 1
ATOM 655 N N . LEU A 1 81 ? -9.993 14.703 8.673 1.00 61.97 81 LEU A N 1
ATOM 656 C CA . LEU A 1 81 ? -9.324 15.241 7.495 1.00 61.97 81 LEU A CA 1
ATOM 657 C C . LEU A 1 81 ? -8.583 16.515 7.885 1.00 61.97 81 LEU A C 1
ATOM 659 O O . LEU A 1 81 ? -9.181 17.392 8.516 1.00 61.97 81 LEU A O 1
ATOM 663 N N . PRO A 1 82 ? -7.315 16.674 7.473 1.00 59.00 82 PRO A N 1
ATOM 664 C CA . PRO A 1 82 ? -6.708 17.993 7.444 1.00 59.00 82 PRO A CA 1
ATOM 665 C C . PRO A 1 82 ? -7.668 18.928 6.698 1.00 59.00 82 PRO A C 1
ATOM 667 O O . PRO A 1 82 ? -8.150 18.561 5.627 1.00 59.00 82 PRO A O 1
ATOM 670 N N . SER A 1 83 ? -7.954 20.124 7.231 1.00 54.31 83 SER A N 1
ATOM 671 C CA . SER A 1 83 ? -8.946 21.089 6.700 1.00 54.31 83 SER A CA 1
ATOM 672 C C . SER A 1 83 ? -8.762 21.496 5.225 1.00 54.31 83 SER A C 1
ATOM 674 O O . SER A 1 83 ? -9.530 22.295 4.699 1.00 54.31 83 SER A O 1
ATOM 676 N N . LYS A 1 84 ? -7.745 20.963 4.546 1.00 51.75 84 LYS A N 1
ATOM 677 C CA . LYS A 1 84 ? -7.519 21.048 3.108 1.00 51.75 84 LYS A CA 1
ATOM 678 C C . LYS A 1 84 ? -7.625 19.648 2.504 1.00 51.75 84 LYS A C 1
ATOM 680 O O . LYS A 1 84 ? -6.613 19.036 2.170 1.00 51.75 84 LYS A O 1
ATOM 685 N N . TYR A 1 85 ? -8.847 19.144 2.351 1.00 61.16 85 TYR A N 1
ATOM 686 C CA . TYR A 1 85 ? -9.086 18.013 1.460 1.00 61.16 85 TYR A CA 1
ATOM 687 C C . TYR A 1 85 ? -8.754 18.477 0.040 1.00 61.16 85 TYR A C 1
ATOM 689 O O . TYR A 1 85 ? -9.475 19.281 -0.551 1.00 61.16 85 TYR A O 1
ATOM 697 N N . LEU A 1 86 ? -7.582 18.089 -0.463 1.00 62.81 86 LEU A N 1
ATOM 698 C CA . LEU A 1 86 ? -7.123 18.545 -1.767 1.00 62.81 86 LEU A CA 1
ATOM 699 C C . LEU A 1 86 ? -7.993 17.894 -2.856 1.00 62.81 86 LEU A C 1
ATOM 701 O O . LEU A 1 86 ? -8.215 16.683 -2.794 1.00 62.81 86 LEU A O 1
ATOM 705 N N . PRO A 1 87 ? -8.417 18.634 -3.898 1.00 64.25 87 PRO A N 1
ATOM 706 C CA . PRO A 1 87 ? -9.193 18.077 -5.013 1.00 64.25 87 PRO A CA 1
ATOM 707 C C . PRO A 1 87 ? -8.549 16.845 -5.675 1.00 64.25 87 PRO A C 1
ATOM 709 O O . PRO A 1 87 ? -9.232 16.007 -6.254 1.00 64.25 87 PRO A O 1
ATOM 712 N N . ALA A 1 88 ? -7.224 16.696 -5.563 1.00 63.09 88 ALA A N 1
ATOM 713 C CA . ALA A 1 88 ? -6.496 15.528 -6.052 1.00 63.09 88 ALA A CA 1
ATOM 714 C C . ALA A 1 88 ? -6.861 14.216 -5.323 1.00 63.09 88 ALA A C 1
ATOM 716 O O . ALA A 1 88 ? -6.877 13.167 -5.967 1.00 63.09 88 ALA A O 1
ATOM 717 N N . CYS A 1 89 ? -7.205 14.263 -4.028 1.00 64.06 89 CYS A N 1
ATOM 718 C CA . CYS A 1 89 ? -7.626 13.083 -3.259 1.00 64.06 89 CYS A CA 1
ATOM 719 C C . CYS A 1 89 ? -9.003 12.562 -3.708 1.00 64.06 89 CYS A C 1
ATOM 721 O O . CYS A 1 89 ? -9.247 11.360 -3.674 1.00 64.06 89 CYS A O 1
ATOM 723 N N . GLN A 1 90 ? -9.877 13.443 -4.215 1.00 67.31 90 GLN A N 1
ATOM 724 C CA . GLN A 1 90 ? -11.235 13.090 -4.661 1.00 67.31 90 GLN A CA 1
ATOM 725 C C . GLN A 1 90 ? -11.257 12.197 -5.909 1.00 67.31 90 GLN A C 1
ATOM 727 O O . GLN A 1 90 ? -12.230 11.485 -6.161 1.00 67.31 90 GLN A O 1
ATOM 732 N N . ARG A 1 91 ? -10.185 12.211 -6.715 1.00 75.19 91 ARG A N 1
ATOM 733 C CA . ARG A 1 91 ? -10.095 11.388 -7.932 1.00 75.19 91 ARG A CA 1
ATOM 734 C C . ARG A 1 91 ? -10.208 9.894 -7.625 1.00 75.19 91 ARG A C 1
ATOM 736 O O . ARG A 1 91 ? -10.781 9.163 -8.429 1.00 75.19 91 ARG A O 1
ATOM 743 N N . TYR A 1 92 ? -9.659 9.469 -6.492 1.00 75.12 92 TYR A N 1
ATOM 744 C CA . TYR A 1 92 ? -9.549 8.064 -6.099 1.00 75.12 92 TYR A CA 1
ATOM 745 C C . TYR A 1 92 ? -10.551 7.683 -5.009 1.00 75.12 92 TYR A C 1
ATOM 747 O O . TYR A 1 92 ? -10.420 6.630 -4.387 1.00 75.12 92 TYR A O 1
ATOM 755 N N . GLU A 1 93 ? -11.559 8.523 -4.766 1.00 73.31 93 GLU A N 1
ATOM 756 C CA . GLU A 1 93 ? -12.618 8.158 -3.840 1.00 73.31 93 GLU A CA 1
ATOM 757 C C . GLU A 1 93 ? -13.434 6.976 -4.369 1.00 73.31 93 GLU A C 1
ATOM 759 O O . GLU A 1 93 ? -13.770 6.928 -5.561 1.00 73.31 93 GLU A O 1
ATOM 764 N N . PRO A 1 94 ? -13.797 6.030 -3.486 1.00 74.81 94 PRO A N 1
ATOM 765 C CA . PRO A 1 94 ? -14.671 4.942 -3.867 1.00 74.81 94 PRO A CA 1
ATOM 766 C C . PRO A 1 94 ? -16.021 5.504 -4.342 1.00 74.81 94 PRO A C 1
ATOM 768 O O . PRO A 1 94 ? -16.541 6.454 -3.751 1.00 74.81 94 PRO A O 1
ATOM 771 N N . PRO A 1 95 ? -16.627 4.914 -5.386 1.00 74.56 95 PRO A N 1
ATOM 772 C CA . PRO A 1 95 ? -17.855 5.428 -5.992 1.00 74.56 95 PRO A CA 1
ATOM 773 C C . PRO A 1 95 ? -19.027 5.525 -5.006 1.00 74.56 95 PRO A C 1
ATOM 775 O O . PRO A 1 95 ? -19.885 6.386 -5.168 1.00 74.56 95 PRO A O 1
ATOM 778 N N . SER A 1 96 ? -19.030 4.709 -3.948 1.00 71.12 96 SER A N 1
ATOM 779 C CA . SER A 1 96 ? -20.018 4.763 -2.865 1.00 71.12 96 SER A CA 1
ATOM 780 C C . SER A 1 96 ? -20.064 6.105 -2.126 1.00 71.12 96 SER A C 1
ATOM 782 O O . SER A 1 96 ? -21.113 6.454 -1.594 1.00 71.12 96 SER A O 1
ATOM 784 N N . LYS A 1 97 ? -18.973 6.885 -2.112 1.00 62.25 97 LYS A N 1
ATOM 785 C CA . LYS A 1 97 ? -18.934 8.212 -1.474 1.00 62.25 97 LYS A CA 1
ATOM 786 C C . LYS A 1 97 ? -19.521 9.336 -2.334 1.00 62.25 97 LYS A C 1
ATOM 788 O O . LYS A 1 97 ? -19.855 10.382 -1.796 1.00 62.25 97 LYS A O 1
ATOM 793 N N . LYS A 1 98 ? -19.721 9.126 -3.641 1.00 55.84 98 LYS A N 1
ATOM 794 C CA . LYS A 1 98 ? -20.266 10.151 -4.558 1.00 55.84 98 LYS A CA 1
ATOM 795 C C . LYS A 1 98 ? -21.797 10.285 -4.519 1.00 55.84 98 LYS A C 1
ATOM 797 O O . LYS A 1 98 ? -22.354 11.034 -5.313 1.00 55.84 98 LYS A O 1
ATOM 802 N N . GLY A 1 99 ? -22.477 9.555 -3.632 1.00 47.81 99 GLY A N 1
ATOM 803 C CA . GLY A 1 99 ? -23.942 9.495 -3.541 1.00 47.81 99 GLY A CA 1
ATOM 804 C C . GLY A 1 99 ? -24.561 10.239 -2.355 1.00 47.81 99 GLY A C 1
ATOM 805 O O . GLY A 1 99 ? -25.682 9.915 -1.979 1.00 47.81 99 GLY A O 1
ATOM 806 N N . GLY A 1 100 ? -23.850 11.179 -1.733 1.00 48.19 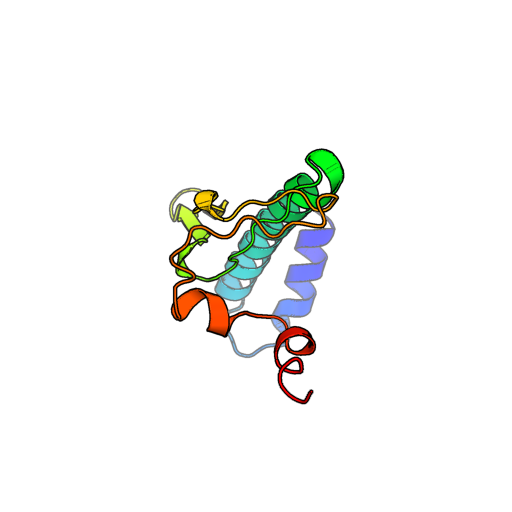100 GLY A N 1
ATOM 807 C CA . GLY A 1 100 ? -24.315 11.886 -0.539 1.00 48.19 100 GLY A CA 1
ATOM 808 C C . GLY A 1 100 ? -24.446 13.386 -0.751 1.00 48.19 100 GLY A C 1
ATOM 809 O O . GLY A 1 100 ? -23.695 14.111 -0.130 1.00 48.19 100 GLY A O 1
ATOM 810 N N . ASP A 1 101 ? -25.355 13.810 -1.630 1.00 48.38 101 ASP A N 1
ATOM 811 C CA . ASP A 1 101 ? -25.973 15.148 -1.633 1.00 48.38 101 ASP A CA 1
ATOM 812 C C . ASP A 1 101 ? -27.300 15.055 -2.408 1.00 48.38 101 ASP A C 1
ATOM 814 O O . ASP A 1 101 ? -27.433 15.416 -3.577 1.00 48.38 101 ASP A O 1
ATOM 818 N N . SER A 1 102 ? -28.291 14.444 -1.766 1.00 44.34 102 SER A N 1
ATOM 819 C CA . SER A 1 102 ? -29.712 14.553 -2.114 1.00 44.34 102 SER A CA 1
ATOM 820 C C . SER A 1 102 ? -30.529 14.283 -0.853 1.00 44.34 102 SER A C 1
ATOM 822 O O . SER A 1 102 ? -31.236 13.280 -0.779 1.00 44.34 102 SER A O 1
ATOM 824 N N . GLN A 1 103 ? -30.378 15.151 0.149 1.00 33.81 103 GLN A N 1
ATOM 825 C CA . GLN A 1 103 ? -31.411 15.473 1.139 1.00 33.81 103 GLN A CA 1
ATOM 826 C C . GLN A 1 103 ? -31.311 16.947 1.514 1.00 33.81 103 GLN A C 1
ATOM 828 O O . GLN A 1 103 ? -30.170 17.422 1.694 1.00 33.81 103 GLN A O 1
#

Mean predicted aligned error: 10.42 Å

Sequence (103 aa):
ETYLNELKSNINETNFNNEHLLEIAWGLQQICRVLTFLHDDCKLSHGNINTNTIFVDTKSCDWKLGCLEFVQSINENQIHLPSKYLPACQRYEPPSKKGGDSQ

Foldseek 3Di:
DVVLVVLLVVLVVDPDPSVVSSLVVVQVVLVVVVQCCQCPVVQKDQLADDPVQWDADPVVSYIDGHPSVLIDHNPDPDRPDDPCPDPNRVVPDDPVVVPPDDD

Radius of gyration: 17.08 Å; Cα contacts (8 Å, |Δi|>4): 78; chains: 1; bounding box: 50×41×40 Å

Nearest PDB structures (foldseek):
  7aqb-assembly1_A  TM=6.957E-01  e=6.555E-02  Homo sapiens
  3e3p-assembly1_B  TM=7.738E-01  e=3.078E-01  Leishmania major
  7v3v-assembly1_H  TM=7.217E-01  e=2.706E-01  Saccharomyces cerevisiae S288C
  7p5z-assembly1_1  TM=7.839E-01  e=1.047E+00  Saccharomyces cerevisiae S288C
  8qgy-assembly1_B  TM=6.983E-01  e=1.754E+00  Homo sapiens

Solvent-accessible surface area (backbone atoms only — not comparable to full-atom values): 6534 Å² total; per-residue (Å²): 111,71,68,61,54,52,52,58,61,65,42,74,81,47,101,58,67,53,67,61,55,50,54,50,53,53,29,52,50,44,45,50,52,54,49,48,45,32,46,72,74,65,39,29,40,58,76,58,85,50,79,90,28,52,45,75,42,87,88,78,67,47,44,44,82,53,74,65,90,49,50,40,58,69,86,51,93,67,84,81,66,65,97,71,79,51,76,76,55,62,77,67,54,61,74,83,70,78,73,79,85,87,129

pLDDT: mean 78.06, std 15.97, range [33.81, 97.44]